Protein AF-A0A2H5F149-F1 (afdb_monomer)

Mean predicted aligned error: 3.78 Å

Sequence (67 aa):
MGQADRDFDSLGPENVRNINTQYGAGRTGTLSDGTRVTVRPGSSDGRPTLEMRNPTSNRGTEIRYDP

Foldseek 3Di:
DDPLVVVVVVLVFPPKDWDADPLGIWIWGAHPQRWIWIWDPQDPVGFTKIWTADPPPRDIDIDTDDD

Nearest PDB structures (foldseek):
  2af5-assembly1_A  TM=5.960E-01  e=4.857E+00  Borreliella burgdorferi
  5oht-assembly2_B  TM=4.930E-01  e=4.098E+00  Escherichia coli K-12
  2oy8-assembly1_A  TM=5.161E-01  e=8.559E+00  Borreliella burgdorferi

Solvent-accessible surface area (backbone atoms only — not comparable to full-atom values): 3784 Å² total; per-residue (Å²): 133,57,71,41,55,52,53,50,59,72,64,61,46,41,84,66,40,80,41,84,47,101,62,41,72,25,39,36,25,31,35,98,88,52,34,35,38,36,32,32,57,32,48,102,84,65,31,26,25,32,36,40,31,39,74,85,77,71,52,63,54,75,48,75,40,86,127

pLDDT: mean 90.59, std 7.07, range [62.78, 97.31]

Radius of gyration: 11.16 Å; Cα contacts (8 Å, |Δi|>4): 138; chains: 1; bounding box: 28×20×26 Å

Secondary structure (DSSP, 8-state):
--HHHHHHHHT--EEEEEEEETTEEEEEEE-TTS-EEEEES--TTS--EEEEE-TTT--EEEEE---

Organism: NCBI:txid1077935

Structure (mmCIF, N/CA/C/O backbone):
data_AF-A0A2H5F149-F1
#
_entry.id   AF-A0A2H5F149-F1
#
loop_
_atom_site.group_PDB
_atom_site.id
_atom_site.type_symbol
_atom_site.label_atom_id
_atom_site.label_alt_id
_atom_site.label_comp_id
_atom_site.label_asym_id
_atom_site.label_entity_id
_atom_site.label_seq_id
_atom_site.pdbx_PDB_ins_code
_atom_site.Cartn_x
_atom_site.Cartn_y
_atom_site.Cartn_z
_atom_site.occupancy
_atom_site.B_iso_or_equiv
_atom_site.auth_seq_id
_atom_site.auth_comp_id
_atom_site.auth_asym_id
_atom_site.auth_atom_id
_atom_site.pdbx_PDB_model_num
ATOM 1 N N . MET A 1 1 ? 0.299 -12.843 -12.032 1.00 62.78 1 MET A N 1
ATOM 2 C CA . MET A 1 1 ? -0.080 -12.261 -10.726 1.00 62.78 1 MET A CA 1
ATOM 3 C C . MET A 1 1 ? 1.088 -12.436 -9.780 1.00 62.78 1 MET A C 1
ATOM 5 O O . MET A 1 1 ? 1.514 -13.575 -9.596 1.00 62.78 1 MET A O 1
ATOM 9 N N . GLY A 1 2 ? 1.630 -11.326 -9.274 1.00 84.88 2 GLY A N 1
ATOM 10 C CA . GLY A 1 2 ? 2.728 -11.336 -8.304 1.00 84.88 2 GLY A CA 1
ATOM 11 C C . GLY A 1 2 ? 2.241 -11.702 -6.901 1.00 84.88 2 GLY A C 1
ATOM 12 O O . GLY A 1 2 ? 1.036 -11.795 -6.663 1.00 84.88 2 GLY A O 1
ATOM 13 N N . GLN A 1 3 ? 3.166 -11.911 -5.964 1.00 91.06 3 GLN A N 1
ATOM 14 C CA . GLN A 1 3 ? 2.811 -12.251 -4.582 1.00 91.06 3 GLN A CA 1
ATOM 15 C C . GLN A 1 3 ? 2.013 -11.127 -3.897 1.00 91.06 3 GLN A C 1
ATOM 17 O O . GLN A 1 3 ? 1.026 -11.412 -3.231 1.00 91.06 3 GLN A O 1
ATOM 22 N N . ALA A 1 4 ? 2.336 -9.862 -4.185 1.00 92.06 4 ALA A N 1
ATOM 23 C CA . ALA A 1 4 ? 1.591 -8.702 -3.690 1.00 92.06 4 ALA A CA 1
ATOM 24 C C . ALA A 1 4 ? 0.095 -8.727 -4.063 1.00 92.06 4 AL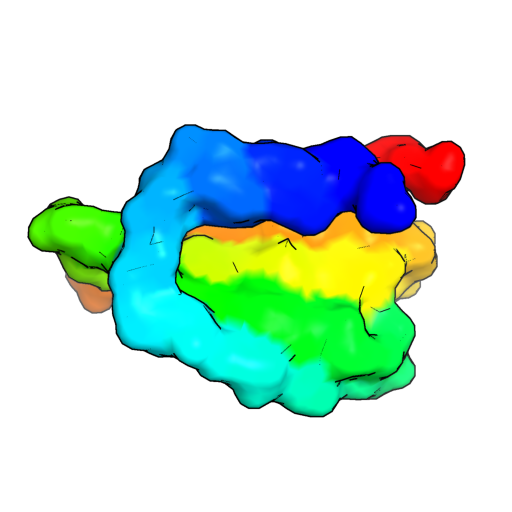A A C 1
ATOM 26 O O . ALA A 1 4 ? -0.756 -8.373 -3.251 1.00 92.06 4 ALA A O 1
ATOM 27 N N . ASP A 1 5 ? -0.233 -9.154 -5.288 1.00 92.38 5 ASP A N 1
ATOM 28 C CA . ASP A 1 5 ? -1.622 -9.278 -5.742 1.00 92.38 5 ASP A CA 1
ATOM 29 C C . ASP A 1 5 ? -2.356 -10.403 -5.016 1.00 92.38 5 ASP A C 1
ATOM 31 O O . ASP A 1 5 ? -3.510 -10.230 -4.638 1.00 92.38 5 ASP A O 1
ATOM 35 N N . ARG A 1 6 ? -1.684 -11.540 -4.798 1.00 94.00 6 ARG A N 1
ATOM 36 C CA . ARG A 1 6 ? -2.270 -12.679 -4.082 1.00 94.00 6 ARG A CA 1
ATOM 37 C C . ARG A 1 6 ? -2.556 -12.333 -2.629 1.00 94.00 6 ARG A C 1
ATOM 39 O O . ARG A 1 6 ? -3.623 -12.674 -2.134 1.00 94.00 6 ARG A O 1
ATOM 46 N N . ASP A 1 7 ? -1.634 -11.639 -1.972 1.00 94.19 7 ASP A N 1
ATOM 47 C CA . ASP A 1 7 ? -1.815 -11.212 -0.588 1.00 94.19 7 ASP A CA 1
ATOM 48 C C . ASP A 1 7 ? -2.932 -10.165 -0.486 1.00 94.19 7 ASP A C 1
ATOM 50 O O . ASP A 1 7 ? -3.765 -10.250 0.412 1.00 94.19 7 ASP A O 1
ATOM 54 N N . PHE A 1 8 ? -3.025 -9.237 -1.448 1.00 95.75 8 PHE A N 1
ATOM 55 C CA . PHE A 1 8 ? -4.161 -8.317 -1.545 1.00 95.75 8 PHE A CA 1
ATOM 56 C C . PHE A 1 8 ? -5.495 -9.065 -1.644 1.00 95.75 8 PHE A C 1
ATOM 58 O O . PHE A 1 8 ? -6.422 -8.754 -0.903 1.00 95.75 8 PHE A O 1
ATOM 65 N N . ASP A 1 9 ? -5.588 -10.059 -2.529 1.00 94.94 9 ASP A N 1
ATOM 66 C CA . ASP A 1 9 ? -6.811 -10.843 -2.720 1.00 94.94 9 ASP A CA 1
ATOM 67 C C . ASP A 1 9 ? -7.124 -11.716 -1.489 1.00 94.94 9 ASP A C 1
ATOM 69 O O . ASP A 1 9 ? -8.283 -11.839 -1.092 1.00 94.94 9 ASP A O 1
ATOM 73 N N . SER A 1 10 ? -6.097 -12.260 -0.826 1.00 95.19 10 SER A N 1
ATOM 74 C CA . SER A 1 10 ? -6.234 -13.065 0.394 1.00 95.19 10 SER A CA 1
ATOM 75 C C . SER A 1 10 ? -6.712 -12.264 1.606 1.00 95.19 10 SER A C 1
ATOM 77 O O . SER A 1 10 ? -7.273 -12.857 2.527 1.00 95.19 10 SER A O 1
ATOM 79 N N . LEU A 1 11 ? -6.493 -10.946 1.633 1.00 93.94 11 LEU A N 1
ATOM 80 C CA . LEU A 1 11 ? -7.027 -10.071 2.679 1.00 93.94 11 LEU A CA 1
ATOM 81 C C . LEU A 1 11 ? -8.537 -9.824 2.530 1.00 93.94 11 LEU A C 1
ATOM 83 O O . LEU A 1 11 ? -9.151 -9.295 3.452 1.00 93.94 11 LEU A O 1
ATOM 87 N N . GLY A 1 12 ? -9.136 -10.192 1.392 1.00 95.38 12 GLY A N 1
ATOM 88 C CA . GLY A 1 12 ? -10.564 -10.016 1.125 1.00 95.38 12 GLY A CA 1
ATOM 89 C C . GLY A 1 12 ? -11.070 -8.570 1.238 1.00 95.38 12 GLY A C 1
ATOM 90 O O . GLY A 1 12 ? -12.105 -8.359 1.869 1.00 95.38 12 GLY A O 1
ATOM 91 N N . PRO A 1 13 ? -10.377 -7.556 0.680 1.00 96.44 13 PRO A N 1
ATOM 92 C CA . PRO A 1 13 ? -10.829 -6.178 0.774 1.00 96.44 13 PRO A CA 1
ATOM 93 C C . PRO A 1 13 ? -12.141 -5.959 0.018 1.00 96.44 13 PRO A C 1
ATOM 95 O O . PRO A 1 13 ? -12.366 -6.481 -1.071 1.00 96.44 13 PRO A O 1
ATOM 98 N N . GLU A 1 14 ? -12.987 -5.109 0.581 1.00 96.75 14 GLU A N 1
ATOM 99 C CA . GLU A 1 14 ? -14.233 -4.642 -0.008 1.00 96.75 14 GLU A CA 1
ATOM 100 C C . GLU A 1 14 ? -14.009 -3.340 -0.787 1.00 96.75 14 GLU A C 1
ATOM 102 O O . GLU A 1 14 ? -12.970 -2.679 -0.671 1.00 96.75 14 GLU A O 1
ATOM 107 N N . ASN A 1 15 ? -15.008 -2.932 -1.578 1.00 95.25 15 ASN A N 1
ATOM 108 C CA . ASN A 1 15 ? -14.971 -1.692 -2.365 1.00 95.25 15 ASN A CA 1
ATOM 109 C C . ASN A 1 15 ? -13.719 -1.590 -3.259 1.00 95.25 15 ASN A C 1
ATOM 111 O O . ASN A 1 15 ? -13.136 -0.512 -3.422 1.00 95.25 15 ASN A O 1
ATOM 115 N N . VAL A 1 16 ? -13.287 -2.732 -3.808 1.00 97.31 16 VAL A N 1
ATOM 116 C CA . VAL A 1 16 ? -12.082 -2.819 -4.632 1.00 97.31 16 VAL A CA 1
ATOM 117 C C . VAL A 1 16 ? -12.265 -2.004 -5.900 1.00 97.31 16 VAL A C 1
ATOM 119 O O . VAL A 1 16 ? -13.222 -2.185 -6.651 1.00 97.31 16 VAL A O 1
ATOM 122 N N . ARG A 1 17 ? -11.302 -1.126 -6.163 1.00 96.81 17 ARG A N 1
ATOM 123 C CA . ARG A 1 17 ? -11.232 -0.345 -7.394 1.00 96.81 17 ARG A CA 1
ATOM 124 C C . ARG A 1 17 ? -9.812 -0.298 -7.931 1.00 96.81 17 ARG A C 1
ATOM 126 O O . ARG A 1 17 ? -8.836 -0.292 -7.175 1.00 96.81 17 ARG A O 1
ATOM 133 N N . ASN A 1 18 ? -9.702 -0.215 -9.248 1.00 96.44 18 ASN A N 1
ATOM 134 C CA . ASN A 1 18 ? -8.431 0.023 -9.912 1.00 96.44 18 ASN A CA 1
ATOM 135 C C . ASN A 1 18 ? -7.967 1.461 -9.660 1.00 96.44 18 ASN A C 1
ATOM 137 O O . ASN A 1 18 ? -8.764 2.400 -9.623 1.00 96.44 18 ASN A O 1
ATOM 141 N N . ILE A 1 19 ? -6.660 1.624 -9.503 1.00 95.31 19 ILE A N 1
ATOM 142 C CA . ILE A 1 19 ? -5.998 2.923 -9.408 1.00 95.31 19 ILE A CA 1
ATOM 143 C C . ILE A 1 19 ? -4.869 2.970 -10.427 1.00 95.31 19 ILE A C 1
ATOM 145 O O . ILE A 1 19 ? -4.222 1.958 -10.686 1.00 95.31 19 ILE A O 1
ATOM 149 N N . ASN A 1 20 ? -4.614 4.144 -10.996 1.00 94.31 20 ASN A N 1
ATOM 150 C CA . ASN A 1 20 ? -3.433 4.337 -11.822 1.00 94.31 20 ASN A CA 1
ATOM 151 C C . ASN A 1 20 ? -2.309 4.922 -10.967 1.00 94.31 20 ASN A C 1
ATOM 153 O O . ASN A 1 20 ? -2.529 5.873 -10.214 1.00 94.31 20 ASN A O 1
ATOM 157 N N . THR A 1 21 ? -1.115 4.351 -11.068 1.00 90.50 21 THR A N 1
ATOM 158 C CA . THR A 1 21 ? 0.082 4.840 -10.378 1.00 90.50 21 THR A CA 1
ATOM 159 C C . THR A 1 21 ? 1.166 5.136 -11.405 1.00 90.50 21 THR A C 1
ATOM 161 O O . THR A 1 21 ? 1.119 4.632 -12.525 1.00 90.50 21 THR A O 1
ATOM 164 N N . GLN A 1 22 ? 2.186 5.905 -11.023 1.00 91.38 22 GLN A N 1
ATOM 165 C CA . GLN A 1 22 ? 3.355 6.136 -11.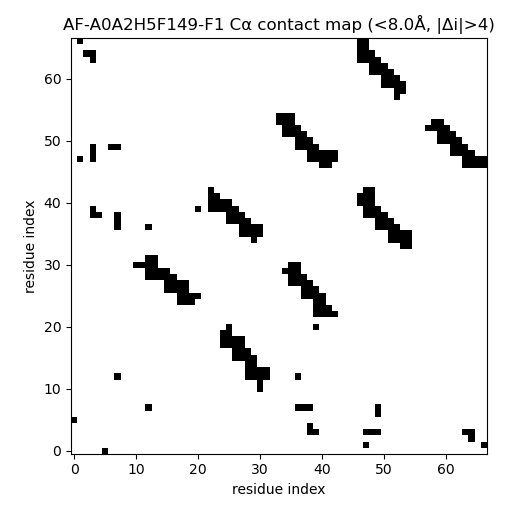883 1.00 91.38 22 GLN A CA 1
ATOM 166 C C . GLN A 1 22 ? 4.106 4.841 -12.261 1.00 91.38 22 GLN A C 1
ATOM 168 O O . GLN A 1 22 ? 4.861 4.835 -13.224 1.00 91.38 22 GLN A O 1
ATOM 173 N N . TYR A 1 23 ? 3.873 3.746 -11.529 1.00 89.75 23 TYR A N 1
ATOM 174 C CA . TYR A 1 23 ? 4.485 2.435 -11.753 1.00 89.75 23 TYR A CA 1
ATOM 175 C C . TYR A 1 23 ? 3.568 1.461 -12.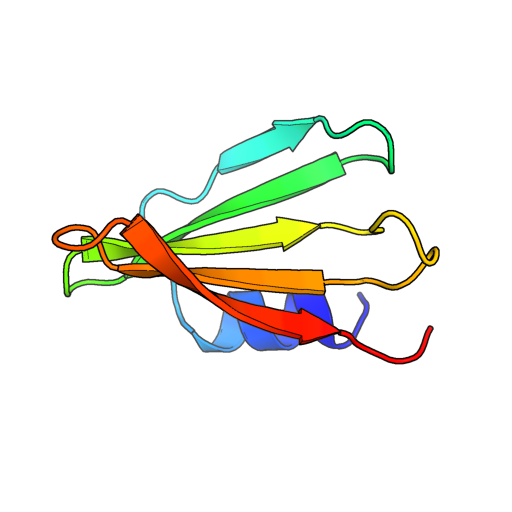515 1.00 89.75 23 TYR A C 1
ATOM 177 O O . TYR A 1 23 ? 3.916 0.297 -12.687 1.00 89.75 23 TYR A O 1
ATOM 185 N N . GLY A 1 24 ? 2.384 1.912 -12.945 1.00 91.06 24 GLY A N 1
ATOM 186 C CA . GLY A 1 24 ? 1.368 1.098 -13.614 1.00 91.06 24 GLY A CA 1
ATOM 187 C C . GLY A 1 24 ? 0.065 0.968 -12.822 1.00 91.06 24 GLY A C 1
ATOM 188 O O . GLY A 1 24 ? -0.136 1.610 -11.784 1.00 91.06 24 GLY A O 1
ATOM 189 N N . ALA A 1 25 ? -0.841 0.131 -13.328 1.00 94.25 25 ALA A N 1
ATOM 190 C CA . ALA A 1 25 ? -2.146 -0.105 -12.718 1.00 94.25 25 ALA A CA 1
ATOM 191 C C . ALA A 1 25 ? -2.014 -0.870 -11.389 1.00 94.25 25 ALA A C 1
ATOM 193 O O . ALA A 1 25 ? -1.401 -1.932 -11.333 1.00 94.25 25 ALA A O 1
ATOM 194 N N . GLY A 1 26 ? -2.616 -0.335 -10.328 1.00 95.00 26 GLY A N 1
ATOM 195 C CA . GLY A 1 26 ? -2.741 -0.969 -9.017 1.00 95.00 26 GLY A CA 1
ATOM 196 C C . GLY A 1 26 ? -4.201 -1.160 -8.612 1.00 95.00 26 GLY A C 1
ATOM 197 O O . GLY A 1 26 ? -5.128 -0.840 -9.367 1.00 95.00 26 GLY A O 1
ATOM 198 N N . ARG A 1 27 ? -4.420 -1.654 -7.393 1.00 96.69 27 ARG A N 1
ATOM 199 C CA . ARG A 1 27 ? -5.757 -1.838 -6.811 1.00 96.69 27 ARG A CA 1
ATOM 200 C C . ARG A 1 27 ? -5.789 -1.308 -5.386 1.00 96.69 27 ARG A C 1
ATOM 202 O O . ARG A 1 27 ? -4.792 -1.355 -4.672 1.00 96.69 27 ARG A O 1
ATOM 209 N N . THR A 1 28 ? -6.933 -0.783 -4.974 1.00 96.75 28 THR A N 1
ATOM 210 C CA . THR A 1 28 ? -7.170 -0.350 -3.594 1.00 96.75 28 THR A CA 1
ATOM 211 C C . THR A 1 28 ? -8.535 -0.832 -3.136 1.00 96.75 28 THR A C 1
ATOM 213 O O . THR A 1 28 ? -9.457 -0.908 -3.946 1.00 96.75 28 THR A O 1
ATOM 216 N N . GLY A 1 29 ? -8.655 -1.148 -1.856 1.00 96.94 29 GLY A N 1
ATOM 217 C CA . GLY A 1 29 ? -9.890 -1.575 -1.213 1.00 96.94 29 GLY A CA 1
ATOM 218 C C . GLY A 1 29 ? -9.841 -1.297 0.286 1.00 96.94 29 GLY A C 1
ATOM 219 O O . GLY A 1 29 ? -8.890 -0.694 0.791 1.00 96.94 29 GLY A O 1
ATOM 220 N N . THR A 1 30 ? -10.890 -1.691 0.995 1.00 96.56 30 THR A N 1
ATOM 221 C CA . THR A 1 30 ? -11.050 -1.425 2.431 1.00 96.56 30 THR A CA 1
ATOM 222 C C . THR A 1 30 ? -11.455 -2.708 3.143 1.00 96.56 30 THR A C 1
ATOM 224 O O . THR A 1 30 ? -12.334 -3.411 2.662 1.00 96.56 30 THR A O 1
ATOM 227 N N . LEU A 1 31 ? -10.808 -3.034 4.258 1.00 94.12 31 LEU A N 1
ATOM 228 C CA . LEU A 1 31 ? -11.195 -4.157 5.114 1.00 94.12 31 LEU A CA 1
ATOM 229 C C . LEU A 1 31 ? -12.401 -3.777 5.982 1.00 94.12 31 LEU A C 1
ATOM 231 O O . LEU A 1 31 ? -12.701 -2.595 6.159 1.00 94.12 31 LEU A O 1
ATOM 235 N N . SER A 1 32 ? -13.065 -4.77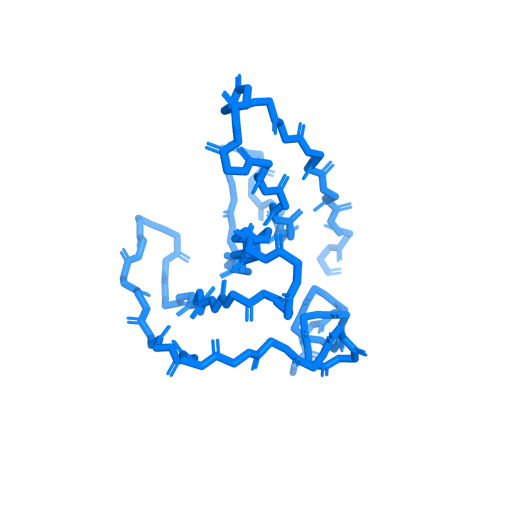1 6.572 1.00 92.06 32 SER A N 1
ATOM 236 C CA . SER A 1 32 ? -14.259 -4.561 7.407 1.00 92.06 32 SER A CA 1
ATOM 237 C C . SER A 1 32 ? -14.010 -3.692 8.650 1.00 92.06 32 SER A C 1
ATOM 239 O O . SER A 1 32 ? -14.948 -3.122 9.198 1.00 92.06 32 SER A O 1
ATOM 241 N N . ASP A 1 33 ? -12.756 -3.559 9.093 1.00 89.56 33 ASP A N 1
ATOM 242 C CA . ASP A 1 33 ? -12.343 -2.679 10.197 1.00 89.56 33 ASP A CA 1
ATOM 243 C C . ASP A 1 33 ? -12.073 -1.220 9.758 1.00 89.56 33 ASP A C 1
ATOM 245 O O . ASP A 1 33 ? -11.722 -0.369 10.576 1.00 89.56 33 ASP A O 1
ATOM 249 N N . GLY A 1 34 ? -12.231 -0.915 8.465 1.00 91.38 34 GLY A N 1
ATOM 250 C CA . GLY A 1 34 ? -11.950 0.392 7.870 1.00 91.38 34 GLY A CA 1
ATOM 251 C C . GLY A 1 34 ? -10.501 0.589 7.410 1.00 91.38 34 GLY A C 1
ATOM 252 O O . GLY A 1 34 ? -10.174 1.657 6.884 1.00 91.38 34 GLY A O 1
ATOM 253 N N . THR A 1 35 ? -9.624 -0.405 7.570 1.00 93.62 35 THR A N 1
ATOM 254 C CA . THR A 1 35 ? -8.239 -0.358 7.084 1.00 93.62 35 THR A CA 1
ATOM 255 C C . THR A 1 35 ? -8.209 -0.308 5.563 1.00 93.62 35 THR A C 1
ATOM 257 O O . THR A 1 35 ? -8.788 -1.152 4.881 1.00 93.62 35 THR A O 1
ATOM 260 N N . ARG A 1 36 ? -7.503 0.678 4.999 1.00 95.12 36 ARG A N 1
ATOM 261 C CA . ARG A 1 36 ? -7.334 0.791 3.546 1.00 95.12 36 ARG A CA 1
ATOM 262 C C . ARG A 1 36 ? -6.149 -0.047 3.100 1.00 95.12 36 ARG A C 1
ATOM 264 O O . ARG A 1 36 ? -5.034 0.188 3.555 1.00 95.12 36 ARG A O 1
ATOM 271 N N . VAL A 1 37 ? -6.372 -0.943 2.149 1.00 96.38 37 VAL A N 1
ATOM 272 C CA . VAL A 1 37 ? -5.334 -1.796 1.562 1.00 96.38 37 VAL A CA 1
ATOM 273 C C . VAL A 1 37 ? -5.107 -1.365 0.123 1.00 96.38 37 VAL A C 1
ATOM 275 O O .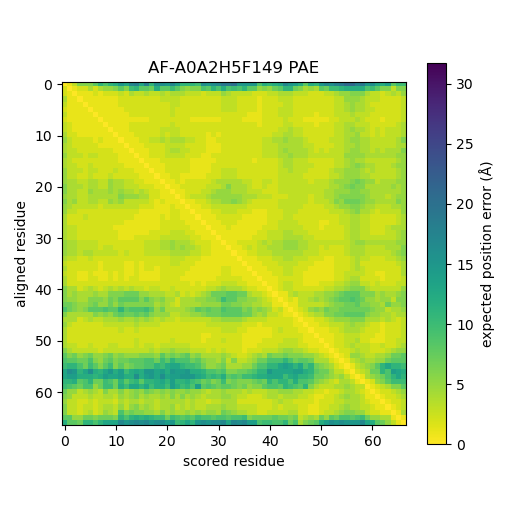 VAL A 1 37 ? -6.057 -1.130 -0.621 1.00 96.38 37 VAL A O 1
ATOM 278 N N . THR A 1 38 ? -3.852 -1.218 -0.281 1.00 96.00 38 THR A N 1
ATOM 279 C CA . THR A 1 38 ? -3.481 -0.802 -1.634 1.00 96.00 38 THR A CA 1
ATOM 280 C C . THR A 1 38 ? -2.333 -1.653 -2.142 1.00 96.00 38 THR A C 1
ATOM 282 O O . THR A 1 38 ? -1.257 -1.647 -1.554 1.00 96.00 38 THR A O 1
ATOM 285 N N . VAL A 1 39 ? -2.544 -2.343 -3.259 1.00 95.88 39 VAL A N 1
ATOM 286 C CA . VAL A 1 39 ? -1.492 -3.054 -3.986 1.00 95.88 39 VAL A CA 1
ATOM 287 C C . VAL A 1 39 ? -1.037 -2.228 -5.182 1.00 95.88 39 VAL A C 1
ATOM 289 O O . VAL A 1 39 ? -1.849 -1.699 -5.950 1.00 95.88 39 VAL A O 1
ATOM 292 N N . ARG A 1 40 ? 0.280 -2.083 -5.320 1.00 94.31 40 ARG A N 1
ATOM 293 C CA . ARG A 1 40 ? 0.933 -1.315 -6.382 1.00 94.31 40 ARG A CA 1
ATOM 294 C C . ARG A 1 40 ? 1.977 -2.197 -7.074 1.00 94.31 40 ARG A C 1
ATOM 296 O O . ARG A 1 40 ? 2.733 -2.870 -6.373 1.00 94.31 40 ARG A O 1
ATOM 303 N N . PRO A 1 41 ? 2.060 -2.176 -8.418 1.00 90.94 41 PRO A N 1
ATOM 304 C CA . PRO A 1 41 ? 3.027 -2.983 -9.168 1.00 90.94 41 PRO A CA 1
ATOM 305 C C . PRO A 1 41 ? 4.478 -2.520 -8.974 1.00 90.94 41 PRO A C 1
ATOM 307 O O . PRO A 1 41 ? 5.399 -3.272 -9.267 1.00 90.94 41 PRO A O 1
ATOM 310 N N . GLY A 1 42 ? 4.689 -1.308 -8.452 1.00 88.44 42 GLY A N 1
ATOM 311 C CA . GLY A 1 42 ? 6.011 -0.782 -8.138 1.00 88.44 42 GLY A CA 1
ATOM 312 C C . GLY A 1 42 ? 5.992 0.259 -7.020 1.00 88.44 42 GLY A C 1
ATOM 313 O O . GLY A 1 42 ? 4.936 0.720 -6.573 1.00 88.44 42 GLY A O 1
ATOM 314 N N . SER A 1 43 ? 7.198 0.627 -6.598 1.00 85.50 43 SER A N 1
ATOM 315 C CA . SER A 1 43 ? 7.522 1.676 -5.628 1.00 85.50 43 SER A CA 1
ATOM 316 C C . SER A 1 43 ? 8.812 2.376 -6.076 1.00 85.50 43 SER A C 1
ATOM 318 O O . SER A 1 43 ? 9.373 2.017 -7.110 1.00 85.50 43 SER A O 1
ATOM 320 N N . SER A 1 44 ? 9.319 3.349 -5.315 1.00 84.62 44 SER A N 1
ATOM 321 C CA . SER A 1 44 ? 10.541 4.096 -5.672 1.00 84.62 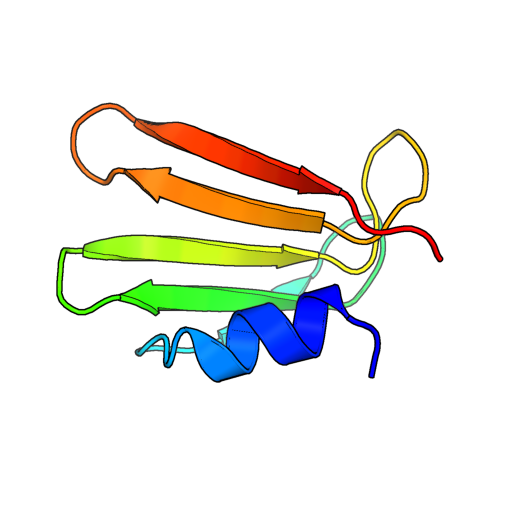44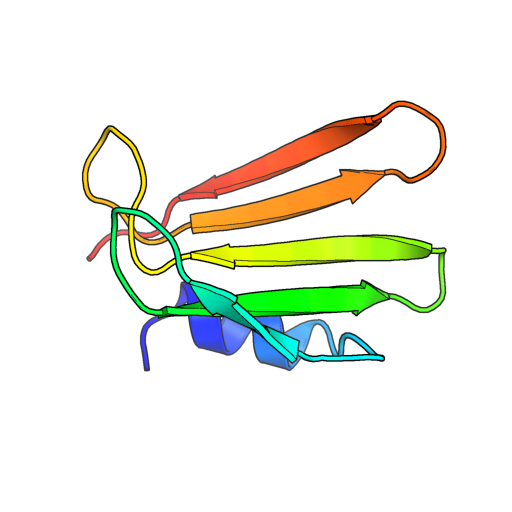 SER A CA 1
ATOM 322 C C . SER A 1 44 ? 11.774 3.201 -5.857 1.00 84.62 44 SER A C 1
ATOM 324 O O . SER A 1 44 ? 12.724 3.591 -6.522 1.00 84.62 44 SER A O 1
ATOM 326 N N . ASP A 1 45 ? 11.745 2.000 -5.280 1.00 83.12 45 ASP A N 1
ATOM 327 C CA . ASP A 1 45 ? 12.786 0.971 -5.375 1.00 83.12 45 ASP A CA 1
ATOM 328 C C . ASP A 1 45 ? 12.462 -0.117 -6.429 1.00 83.12 45 ASP A C 1
ATOM 330 O O . ASP A 1 45 ? 13.088 -1.167 -6.475 1.00 83.12 45 ASP A O 1
ATOM 334 N N . GLY A 1 46 ? 11.431 0.091 -7.254 1.00 86.19 46 GLY A N 1
ATOM 335 C CA . GLY A 1 46 ? 11.043 -0.805 -8.352 1.00 86.19 46 GLY A CA 1
ATOM 336 C C . GLY A 1 46 ? 10.244 -2.052 -7.954 1.00 86.19 46 GLY A C 1
ATOM 337 O O . GLY A 1 46 ? 9.805 -2.790 -8.829 1.00 86.19 46 GLY A O 1
ATOM 338 N N . ARG A 1 47 ? 10.014 -2.283 -6.657 1.00 91.56 47 ARG A N 1
ATOM 339 C CA . ARG A 1 47 ? 9.374 -3.508 -6.148 1.00 91.56 47 ARG A CA 1
ATOM 340 C C . ARG A 1 47 ? 7.849 -3.412 -5.998 1.00 91.56 47 ARG A C 1
ATOM 342 O O . ARG A 1 47 ? 7.355 -2.373 -5.535 1.00 91.56 47 ARG A O 1
ATOM 349 N N . PRO A 1 48 ? 7.097 -4.492 -6.293 1.00 93.25 48 PRO A N 1
ATOM 350 C CA . PRO A 1 48 ? 5.681 -4.584 -5.957 1.00 93.25 48 PRO A CA 1
ATOM 351 C C . PRO A 1 48 ? 5.457 -4.390 -4.460 1.00 93.25 48 PRO A C 1
ATOM 353 O O . PRO A 1 48 ? 6.259 -4.819 -3.629 1.00 93.25 48 PRO A O 1
ATOM 356 N N . THR A 1 49 ? 4.368 -3.716 -4.110 1.00 94.44 49 THR A N 1
ATOM 357 C CA . THR A 1 49 ? 4.144 -3.254 -2.740 1.00 94.44 49 THR A CA 1
ATOM 358 C C . THR A 1 49 ? 2.687 -3.420 -2.326 1.00 94.44 49 THR A C 1
ATOM 360 O O . THR A 1 49 ? 1.786 -3.045 -3.078 1.00 94.44 49 THR A O 1
ATOM 363 N N . LEU A 1 50 ? 2.465 -3.915 -1.108 1.00 94.81 50 LEU A N 1
ATOM 364 C CA . LEU A 1 50 ? 1.176 -3.923 -0.422 1.00 94.81 50 LEU A CA 1
ATOM 365 C C . LEU A 1 50 ? 1.231 -2.934 0.748 1.00 94.81 50 LEU A C 1
ATOM 367 O O . LEU A 1 50 ? 2.017 -3.09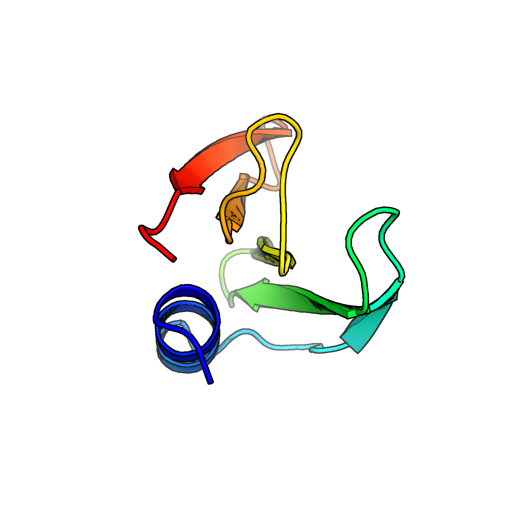4 1.677 1.00 94.81 50 LEU A O 1
ATOM 371 N N . GLU A 1 51 ? 0.409 -1.893 0.696 1.00 94.38 51 GLU A N 1
ATOM 372 C CA . GLU A 1 51 ? 0.300 -0.871 1.737 1.00 94.38 51 GLU A CA 1
ATOM 373 C C . GLU A 1 51 ? -1.026 -1.035 2.485 1.00 94.38 51 GLU A C 1
ATOM 375 O O . GLU A 1 51 ? -2.090 -1.043 1.867 1.00 94.38 51 GLU A O 1
ATOM 380 N N . MET A 1 52 ? -0.972 -1.114 3.813 1.00 93.81 52 MET A N 1
ATOM 381 C CA . MET A 1 52 ? -2.136 -1.125 4.701 1.00 93.81 52 MET A CA 1
ATOM 382 C C . MET A 1 52 ? -2.115 0.136 5.556 1.00 93.81 52 MET A C 1
ATOM 384 O O . MET A 1 52 ? -1.166 0.337 6.307 1.00 93.81 52 MET A O 1
ATOM 388 N N . ARG A 1 53 ? -3.130 0.998 5.453 1.00 92.81 53 ARG A N 1
ATOM 389 C CA . ARG A 1 53 ? -3.232 2.249 6.220 1.00 92.81 53 ARG A CA 1
ATOM 390 C C . ARG A 1 53 ? -4.391 2.213 7.200 1.00 92.81 53 ARG A C 1
ATOM 392 O O . ARG A 1 53 ? -5.540 2.020 6.797 1.00 92.81 53 ARG A O 1
ATOM 399 N N . ASN A 1 54 ? -4.090 2.523 8.458 1.00 88.62 54 ASN A N 1
ATOM 400 C CA . ASN A 1 54 ? -5.097 2.640 9.501 1.00 88.62 54 ASN A CA 1
ATOM 401 C C . ASN A 1 54 ? -5.938 3.906 9.287 1.00 88.62 54 ASN A C 1
ATOM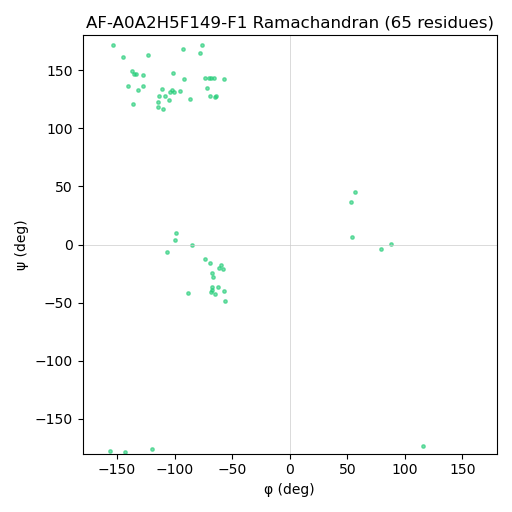 403 O O . ASN A 1 54 ? -5.368 4.993 9.113 1.00 88.62 54 ASN A O 1
ATOM 407 N N . PRO A 1 55 ? -7.274 3.811 9.398 1.00 83.88 55 PRO A N 1
ATOM 408 C CA . PRO A 1 55 ? -8.171 4.938 9.154 1.00 83.88 55 PRO A CA 1
ATOM 409 C C . PRO A 1 55 ? -8.008 6.059 10.191 1.00 83.88 55 PRO A C 1
ATOM 411 O O . PRO A 1 55 ? -8.226 7.223 9.874 1.00 83.88 55 PRO A O 1
ATOM 414 N N . THR A 1 56 ? -7.588 5.731 11.418 1.00 81.31 56 THR A N 1
ATOM 415 C CA . THR A 1 56 ? -7.545 6.682 12.544 1.00 81.31 56 THR A CA 1
ATOM 416 C C . THR A 1 56 ? -6.235 7.461 12.648 1.00 81.31 56 THR A C 1
ATOM 418 O O . THR A 1 56 ? -6.243 8.651 12.938 1.00 81.31 56 THR A O 1
ATOM 421 N N . SER A 1 57 ? -5.091 6.802 12.443 1.00 77.44 57 SER A N 1
ATOM 422 C CA . SER A 1 57 ? -3.772 7.408 12.692 1.00 77.44 57 SER A CA 1
ATOM 423 C C . SER A 1 57 ? -3.021 7.768 11.409 1.00 77.44 57 SER A C 1
ATOM 425 O O . SER A 1 57 ? -1.930 8.331 11.499 1.00 77.44 57 SER A O 1
ATOM 427 N N . ASN A 1 58 ? -3.540 7.388 10.233 1.00 70.69 58 ASN A N 1
ATOM 428 C CA . ASN A 1 58 ? -2.865 7.476 8.930 1.00 70.69 58 ASN A CA 1
ATOM 429 C C . ASN A 1 58 ? -1.476 6.790 8.879 1.00 70.69 58 ASN A C 1
ATOM 431 O O . ASN A 1 58 ? -0.759 6.894 7.885 1.00 70.69 58 ASN A O 1
ATOM 435 N N . ARG A 1 59 ? -1.099 6.081 9.952 1.00 80.25 59 ARG A N 1
ATOM 436 C CA . ARG A 1 59 ? 0.038 5.166 10.011 1.00 80.25 59 ARG A CA 1
ATOM 437 C C . ARG A 1 59 ? -0.324 3.915 9.234 1.00 80.25 59 ARG A C 1
ATOM 439 O O . ARG A 1 59 ? -1.473 3.474 9.267 1.00 80.25 59 ARG A O 1
ATOM 446 N N . GLY A 1 60 ? 0.659 3.357 8.550 1.00 84.00 60 GLY A N 1
ATOM 447 C CA . GLY A 1 60 ? 0.467 2.152 7.777 1.00 84.00 60 GLY A CA 1
ATOM 448 C C . GLY A 1 60 ? 1.685 1.255 7.788 1.00 84.00 60 GLY A C 1
ATOM 449 O O . GLY A 1 60 ? 2.791 1.696 8.103 1.00 84.00 60 GLY A O 1
ATOM 450 N N . THR A 1 61 ? 1.443 0.003 7.432 1.00 90.00 61 THR A N 1
ATOM 451 C CA . THR A 1 61 ? 2.470 -0.999 7.176 1.00 90.00 61 THR A CA 1
ATOM 452 C C . THR A 1 61 ? 2.626 -1.148 5.671 1.00 90.00 61 THR A C 1
ATOM 454 O O . THR A 1 61 ? 1.637 -1.259 4.947 1.00 90.00 61 THR A O 1
ATOM 457 N N . GLU A 1 62 ? 3.870 -1.150 5.203 1.00 91.31 62 GLU A N 1
ATOM 458 C CA . GLU A 1 62 ? 4.216 -1.392 3.806 1.00 91.31 62 GLU A CA 1
ATOM 459 C C . GLU A 1 62 ? 5.005 -2.702 3.709 1.00 91.31 62 GLU A C 1
ATOM 461 O O . GLU A 1 62 ? 6.044 -2.849 4.352 1.00 91.31 62 GLU A O 1
ATOM 466 N N . ILE A 1 63 ? 4.514 -3.647 2.907 1.00 90.94 63 ILE A N 1
ATOM 467 C CA . ILE A 1 63 ? 5.205 -4.895 2.572 1.00 90.94 63 ILE A CA 1
ATOM 468 C C . ILE A 1 63 ? 5.724 -4.764 1.144 1.00 90.94 63 ILE A C 1
ATOM 470 O O . ILE A 1 63 ? 4.955 -4.485 0.223 1.00 90.94 63 ILE A O 1
ATOM 474 N N . ARG A 1 64 ? 7.031 -4.961 0.964 1.00 89.62 64 ARG A N 1
ATOM 475 C CA . ARG A 1 64 ? 7.689 -4.968 -0.347 1.00 89.62 64 ARG A CA 1
ATOM 476 C C . ARG A 1 64 ? 8.003 -6.400 -0.733 1.00 89.62 64 ARG A C 1
ATOM 478 O O . ARG A 1 64 ? 8.578 -7.127 0.071 1.00 89.62 64 ARG A O 1
ATOM 485 N N . TYR A 1 65 ? 7.640 -6.770 -1.950 1.00 88.50 65 TYR A N 1
ATOM 486 C CA . TYR A 1 65 ? 7.841 -8.114 -2.475 1.00 88.50 65 TYR A CA 1
ATOM 487 C C . TYR A 1 65 ? 9.044 -8.130 -3.402 1.00 88.50 65 TYR A C 1
ATOM 489 O O . TYR A 1 65 ? 9.320 -7.143 -4.091 1.00 88.50 65 TYR A O 1
ATOM 497 N N . ASP A 1 66 ? 9.749 -9.253 -3.422 1.00 82.62 66 ASP A N 1
ATOM 498 C CA . ASP A 1 66 ? 10.734 -9.504 -4.462 1.00 82.62 66 ASP A CA 1
ATOM 499 C C . ASP A 1 66 ? 10.020 -9.697 -5.816 1.00 82.62 66 ASP A C 1
ATOM 501 O O . ASP A 1 66 ? 8.890 -10.205 -5.845 1.00 82.62 66 ASP A O 1
ATOM 505 N N . PRO A 1 67 ? 10.618 -9.201 -6.912 1.00 64.31 67 PRO A N 1
ATOM 506 C CA . PRO A 1 67 ? 10.031 -9.259 -8.249 1.00 64.31 67 PRO A CA 1
ATOM 507 C C . PRO A 1 67 ? 9.890 -10.685 -8.797 1.00 64.31 67 PRO A C 1
ATOM 509 O O . PRO A 1 67 ? 10.753 -11.542 -8.499 1.00 64.31 67 PRO A O 1
#